Protein AF-A0A356L0X5-F1 (afdb_monomer)

pLDDT: mean 78.75, std 11.89, range [40.78, 90.44]

Secondary structure (DSSP, 8-state):
--TTTT-EEEEEE---TTHHHHHHHHHHHTT-EEEEEE--GGGS-HHHHHHHHH-HHHHHHHHHHHHHHHHTTS-S--SEEEE---TT--HHHHHHHHHH-TTSEEE-

Foldseek 3Di:
DLPLAAAEEEEEEADDPCVVVVVCVVSVVSHHHYQYHHLPPVVPDPVVVVQVPPDPVSLLVVSLVSLVVSVVVGDLPHAEYEHDDDPNDDVVSVVVVCVSNVNHHYDD

Structure (mmCIF, N/CA/C/O backbone):
data_AF-A0A356L0X5-F1
#
_entry.id   AF-A0A356L0X5-F1
#
loop_
_atom_site.group_PDB
_atom_site.id
_atom_site.type_symbol
_atom_site.label_atom_id
_atom_site.label_alt_id
_atom_site.label_comp_id
_atom_site.label_asym_id
_atom_site.label_entity_id
_atom_site.label_seq_id
_atom_site.pdbx_PDB_ins_code
_atom_site.Cartn_x
_atom_site.Cartn_y
_atom_site.Cartn_z
_atom_site.occupancy
_atom_site.B_iso_or_equiv
_atom_site.auth_seq_id
_atom_site.auth_comp_id
_atom_site.auth_asym_id
_atom_site.auth_atom_id
_atom_site.pdbx_PDB_model_num
ATOM 1 N N . MET A 1 1 ? -11.677 -9.759 23.917 1.00 40.78 1 MET A N 1
ATOM 2 C CA . MET A 1 1 ? -11.732 -8.393 23.349 1.00 40.78 1 MET A CA 1
ATOM 3 C C . MET A 1 1 ? -11.039 -8.422 21.992 1.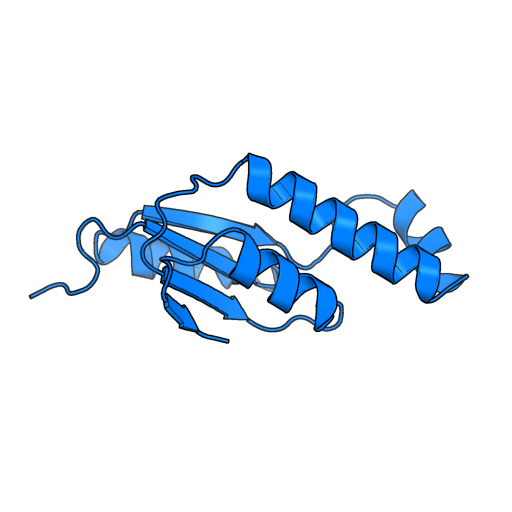00 40.78 1 MET A C 1
ATOM 5 O O . MET A 1 1 ? -9.819 -8.523 21.964 1.00 40.78 1 MET A O 1
ATOM 9 N N . ASN A 1 2 ? -11.784 -8.416 20.881 1.00 55.94 2 ASN A N 1
ATOM 10 C CA . ASN A 1 2 ? -11.180 -8.353 19.543 1.00 55.94 2 ASN A CA 1
ATOM 11 C C . ASN A 1 2 ? -10.635 -6.941 19.319 1.00 55.94 2 ASN A C 1
ATOM 13 O O . ASN A 1 2 ? -11.399 -6.039 18.991 1.00 55.94 2 ASN A O 1
ATOM 17 N N . ARG A 1 3 ? -9.319 -6.755 19.491 1.00 66.88 3 ARG A N 1
ATOM 18 C CA . ARG A 1 3 ? -8.609 -5.491 19.200 1.00 66.88 3 ARG A CA 1
ATOM 19 C C . ARG A 1 3 ? -8.760 -5.019 17.744 1.00 66.88 3 ARG A C 1
ATOM 21 O O . ARG A 1 3 ? -8.421 -3.883 17.449 1.00 66.88 3 ARG A O 1
ATOM 28 N N . LEU A 1 4 ? -9.250 -5.890 16.865 1.00 68.06 4 LEU A N 1
ATOM 29 C CA . LEU A 1 4 ? -9.409 -5.668 15.428 1.00 68.06 4 LEU A CA 1
ATOM 30 C C . LEU A 1 4 ? -10.857 -5.359 15.013 1.00 68.06 4 LEU A C 1
ATOM 32 O O . LEU A 1 4 ? -11.115 -5.115 13.841 1.00 68.06 4 LEU A O 1
ATOM 36 N N . LYS A 1 5 ? -11.819 -5.389 15.946 1.00 74.00 5 LYS A N 1
ATOM 37 C CA . LYS A 1 5 ? -13.232 -5.176 15.614 1.00 74.00 5 LYS A CA 1
ATOM 38 C C . LYS A 1 5 ? -13.451 -3.734 15.139 1.00 74.00 5 LYS A C 1
ATOM 40 O O . LYS A 1 5 ? -13.159 -2.809 15.889 1.00 74.00 5 LYS A O 1
ATOM 45 N N . ASN A 1 6 ? -14.016 -3.583 13.941 1.00 79.69 6 ASN A N 1
ATOM 46 C CA . ASN A 1 6 ? -14.284 -2.326 13.233 1.00 79.69 6 ASN A CA 1
ATOM 47 C C . ASN A 1 6 ? -13.039 -1.527 12.822 1.00 79.69 6 ASN A C 1
ATOM 49 O O . ASN A 1 6 ? -13.175 -0.357 12.481 1.00 79.69 6 ASN A O 1
ATOM 53 N N . LYS A 1 7 ? -11.847 -2.134 12.851 1.00 85.12 7 LYS A N 1
ATOM 54 C CA . LYS A 1 7 ? -10.647 -1.473 12.339 1.00 85.12 7 LYS A CA 1
ATOM 55 C C . LYS A 1 7 ? -10.594 -1.535 10.821 1.00 85.12 7 LYS A C 1
ATOM 57 O O . LYS A 1 7 ? -10.851 -2.601 10.258 1.00 85.12 7 LYS A O 1
ATOM 62 N N . LYS A 1 8 ? -10.181 -0.445 10.183 1.00 90.44 8 LYS A N 1
ATOM 63 C CA . LYS A 1 8 ? -9.866 -0.399 8.753 1.00 90.44 8 LYS A CA 1
ATOM 64 C C . LYS A 1 8 ? -8.376 -0.624 8.549 1.00 90.44 8 LYS A C 1
ATOM 66 O O . LYS A 1 8 ? -7.550 0.175 8.988 1.00 90.44 8 LYS A O 1
ATOM 71 N N . ILE A 1 9 ? -8.043 -1.735 7.904 1.00 89.75 9 ILE A N 1
ATOM 72 C CA . ILE A 1 9 ? -6.671 -2.198 7.722 1.00 89.75 9 ILE A CA 1
ATOM 73 C C . ILE A 1 9 ? -6.345 -2.212 6.235 1.00 89.75 9 ILE A C 1
ATOM 75 O O . ILE A 1 9 ? -7.016 -2.883 5.451 1.00 89.75 9 ILE A O 1
ATOM 79 N N . LEU A 1 10 ? -5.284 -1.512 5.852 1.00 89.62 10 LEU A N 1
ATOM 80 C CA . LEU A 1 10 ? -4.702 -1.613 4.520 1.00 89.62 10 LEU A CA 1
ATOM 81 C C . LEU A 1 10 ? -3.599 -2.667 4.539 1.00 89.62 10 LEU A C 1
ATOM 83 O O . LEU A 1 10 ? -2.585 -2.490 5.204 1.00 89.62 10 LEU A O 1
ATOM 87 N N . LEU A 1 11 ? -3.789 -3.753 3.799 1.00 89.06 11 LEU A N 1
ATOM 88 C CA . LEU A 1 11 ? -2.800 -4.803 3.618 1.00 89.06 11 LEU A CA 1
ATOM 89 C C . LEU A 1 11 ? -2.149 -4.664 2.239 1.00 89.06 11 LEU A C 1
ATOM 91 O O . LEU A 1 11 ? -2.770 -4.893 1.201 1.00 89.06 11 LEU A O 1
ATOM 95 N N . ILE A 1 12 ? -0.872 -4.302 2.248 1.00 87.62 12 ILE A N 1
ATOM 96 C CA . ILE A 1 12 ? -0.028 -4.175 1.068 1.00 87.62 12 ILE A CA 1
ATOM 97 C C . ILE A 1 12 ? 0.902 -5.380 1.030 1.00 87.62 12 ILE A C 1
ATOM 99 O O . ILE A 1 12 ? 1.812 -5.493 1.849 1.00 87.62 12 ILE A O 1
ATOM 103 N N . MET A 1 13 ? 0.694 -6.293 0.088 1.00 84.88 13 MET A N 1
ATOM 104 C CA . MET A 1 13 ? 1.522 -7.492 -0.020 1.00 84.88 13 MET A CA 1
ATOM 105 C C . MET A 1 13 ? 1.618 -7.979 -1.459 1.00 84.88 13 MET A C 1
ATOM 107 O O . MET A 1 13 ? 0.738 -7.695 -2.266 1.00 84.88 13 MET A O 1
ATOM 111 N N . PRO A 1 14 ? 2.692 -8.682 -1.840 1.00 79.50 14 PRO A N 1
ATOM 112 C CA . PRO A 1 14 ? 2.720 -9.340 -3.134 1.00 79.50 14 PRO A CA 1
ATOM 113 C C . PRO A 1 14 ? 1.769 -10.539 -3.131 1.00 79.50 14 PRO A C 1
ATOM 115 O O . PRO A 1 14 ? 1.846 -11.380 -2.234 1.00 79.50 14 PRO A O 1
ATOM 118 N N . PHE A 1 15 ? 0.910 -10.635 -4.143 1.00 77.81 15 PHE A N 1
ATOM 119 C CA . PHE A 1 15 ? 0.016 -11.779 -4.293 1.00 77.81 15 PHE A CA 1
ATOM 120 C C . PHE A 1 15 ? 0.829 -12.985 -4.753 1.00 77.81 15 PHE A C 1
ATOM 122 O O . PHE A 1 15 ? 1.363 -13.037 -5.869 1.00 77.81 15 PHE A O 1
ATOM 129 N N . PHE A 1 16 ? 0.975 -13.940 -3.843 1.00 68.94 16 PHE A N 1
ATOM 130 C CA . PHE A 1 16 ? 1.689 -15.186 -4.056 1.00 68.94 16 PHE A CA 1
ATOM 131 C C . PHE A 1 16 ? 0.904 -16.297 -3.370 1.00 68.94 16 PHE A C 1
ATOM 133 O O . PHE A 1 16 ? 0.597 -16.197 -2.188 1.00 68.94 16 PHE A O 1
ATOM 140 N N . TYR A 1 17 ? 0.628 -17.381 -4.098 1.00 64.69 17 TYR A N 1
ATOM 141 C CA . TYR A 1 17 ? 0.034 -18.606 -3.549 1.00 64.69 17 TYR A CA 1
ATOM 142 C C . TYR A 1 17 ? -1.259 -18.409 -2.724 1.00 64.69 17 TYR A C 1
ATOM 144 O O . TYR A 1 17 ? -1.515 -19.211 -1.829 1.00 64.69 17 TYR A O 1
ATOM 152 N N . HIS A 1 18 ? -2.079 -17.389 -3.017 1.00 75.25 18 HIS A N 1
ATOM 153 C CA . HIS A 1 18 ? -3.331 -17.104 -2.296 1.00 75.25 18 HIS A CA 1
ATOM 154 C C . HIS A 1 18 ? -3.149 -16.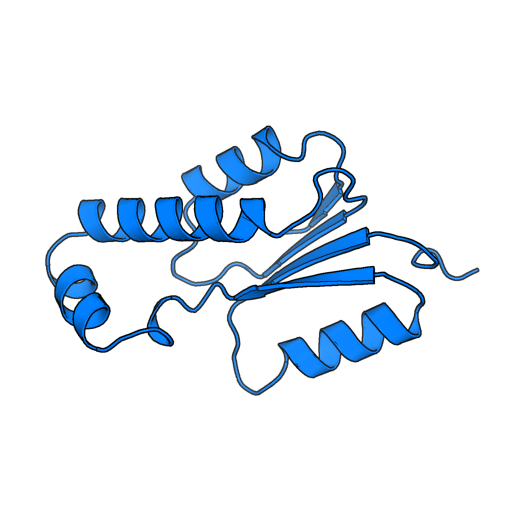814 -0.792 1.00 75.25 18 HIS A C 1
ATOM 156 O O . HIS A 1 18 ? -4.071 -16.998 0.009 1.00 75.25 18 HIS A O 1
ATOM 162 N N . TYR A 1 19 ? -1.960 -16.364 -0.371 1.00 79.25 19 TYR A N 1
ATOM 163 C CA . TYR A 1 19 ? -1.738 -15.948 1.018 1.00 79.25 19 TYR A CA 1
ATOM 164 C C . TYR A 1 19 ? -2.575 -14.718 1.380 1.00 79.25 19 TYR A C 1
ATOM 166 O O . TYR A 1 19 ? -3.038 -14.606 2.516 1.00 79.25 19 TYR A O 1
ATOM 174 N N . GLU A 1 20 ? -2.798 -13.830 0.415 1.00 82.19 20 GLU A N 1
ATOM 175 C CA . GLU A 1 20 ? -3.657 -12.657 0.532 1.00 82.19 20 GLU A CA 1
ATOM 176 C C . GLU A 1 20 ? -5.071 -13.035 0.987 1.00 82.19 20 GLU A C 1
ATOM 178 O O . GLU A 1 20 ? -5.560 -12.479 1.971 1.00 82.19 20 GLU A O 1
ATOM 183 N N . ASP A 1 21 ? -5.659 -14.067 0.376 1.00 83.69 21 ASP A N 1
ATOM 184 C CA . ASP A 1 21 ? -7.006 -14.548 0.685 1.00 83.69 21 ASP A CA 1
ATOM 185 C C . ASP A 1 21 ? -7.076 -15.105 2.116 1.00 83.69 21 ASP A C 1
ATOM 187 O O . ASP A 1 21 ? -8.034 -14.876 2.859 1.00 83.69 21 ASP A O 1
ATOM 191 N N . ALA A 1 22 ? -6.035 -15.829 2.541 1.00 85.56 22 ALA A N 1
ATOM 192 C CA . ALA A 1 22 ? -5.969 -16.409 3.878 1.00 85.56 22 ALA A CA 1
ATOM 193 C C . ALA A 1 22 ? -5.844 -15.334 4.971 1.00 85.56 22 ALA A C 1
ATOM 195 O O . ALA A 1 22 ? -6.527 -15.418 6.000 1.00 85.56 22 ALA A O 1
ATOM 196 N N . ILE A 1 23 ? -4.993 -14.326 4.748 1.00 85.38 23 ILE A N 1
ATOM 197 C CA . ILE A 1 23 ? -4.782 -13.215 5.686 1.00 85.38 23 ILE A CA 1
ATOM 198 C C . ILE A 1 23 ? -6.031 -12.339 5.742 1.00 85.38 23 ILE A C 1
ATOM 200 O O . ILE A 1 23 ? -6.523 -12.049 6.835 1.00 85.38 23 ILE A O 1
ATOM 204 N N . GLU A 1 24 ? -6.595 -11.985 4.587 1.00 88.31 24 GLU A N 1
ATOM 205 C CA . GLU A 1 24 ? -7.843 -11.236 4.502 1.00 88.31 24 GLU A CA 1
ATOM 206 C C . GLU A 1 24 ? -8.962 -11.962 5.250 1.00 88.31 24 GLU A C 1
ATOM 208 O O . GLU A 1 24 ? -9.618 -11.376 6.115 1.00 88.31 24 GLU A O 1
ATOM 213 N N . ALA A 1 25 ? -9.153 -13.256 4.984 1.00 87.31 25 ALA A N 1
ATOM 214 C CA . ALA A 1 25 ? -10.184 -14.042 5.642 1.00 87.31 25 ALA A CA 1
ATOM 215 C C . ALA A 1 25 ? -9.982 -14.101 7.161 1.00 87.31 25 ALA A C 1
ATOM 217 O O . ALA A 1 25 ? -10.965 -14.179 7.900 1.00 87.31 25 ALA A O 1
ATOM 218 N N . HIS A 1 26 ? -8.738 -14.103 7.646 1.00 88.62 26 HIS A N 1
ATOM 219 C CA . HIS A 1 26 ? -8.444 -14.098 9.077 1.00 88.62 26 HIS A CA 1
ATOM 220 C C . HIS A 1 26 ? -8.758 -12.739 9.721 1.00 88.62 26 HIS A C 1
ATOM 222 O O . HIS A 1 26 ? -9.444 -12.683 10.743 1.00 88.62 26 HIS A O 1
ATOM 228 N N . LEU A 1 27 ? -8.326 -11.644 9.092 1.00 86.25 27 LEU A N 1
ATOM 229 C CA . LEU A 1 27 ? -8.568 -10.277 9.559 1.00 86.25 27 LEU A CA 1
ATOM 230 C C . LEU A 1 27 ? -10.063 -9.919 9.528 1.00 86.25 27 LEU A C 1
ATOM 232 O O . LEU A 1 27 ? -10.603 -9.427 10.521 1.00 86.25 27 LEU A O 1
ATOM 236 N N . ARG A 1 28 ? -10.770 -10.269 8.446 1.00 87.50 28 ARG A N 1
ATOM 237 C CA . ARG A 1 28 ? -12.227 -10.097 8.345 1.00 87.50 28 ARG A CA 1
ATOM 238 C C . ARG A 1 28 ? -12.973 -10.918 9.394 1.00 87.50 28 ARG A C 1
ATOM 240 O O . ARG A 1 28 ? -13.891 -10.405 10.028 1.00 87.50 28 ARG A O 1
ATOM 247 N N . ARG A 1 29 ? -12.551 -12.164 9.658 1.00 87.75 29 ARG A N 1
ATOM 248 C CA . ARG A 1 29 ? -13.113 -12.989 10.750 1.00 87.75 29 ARG A CA 1
ATOM 249 C C . ARG A 1 29 ? -12.900 -12.368 12.131 1.00 87.75 29 ARG A C 1
ATOM 251 O O . ARG A 1 29 ? -13.744 -12.543 13.008 1.00 87.75 29 ARG A O 1
ATOM 258 N N . ALA A 1 30 ? -11.815 -11.623 12.329 1.00 84.94 30 ALA A N 1
ATOM 259 C CA . ALA A 1 30 ? -11.580 -10.871 13.561 1.00 84.94 30 ALA A CA 1
ATOM 260 C C . ALA A 1 30 ? -12.460 -9.606 13.684 1.00 84.94 30 ALA A C 1
ATOM 262 O O . ALA A 1 30 ? -12.533 -9.014 14.768 1.00 84.94 30 ALA A O 1
ATOM 263 N N . GLY A 1 31 ? -13.175 -9.236 12.616 1.00 85.75 31 GLY A N 1
ATOM 264 C CA . GLY A 1 31 ? -14.076 -8.089 12.546 1.00 85.75 31 GLY A CA 1
ATOM 265 C C . GLY A 1 31 ? -13.445 -6.830 11.953 1.00 85.75 31 GLY A C 1
ATOM 266 O O . GLY A 1 31 ? -14.012 -5.760 12.154 1.00 85.75 31 GLY A O 1
ATOM 267 N N . ALA A 1 32 ? -12.295 -6.941 11.282 1.00 88.38 32 ALA A N 1
ATOM 268 C CA . ALA A 1 32 ? -11.668 -5.829 10.573 1.00 88.38 32 ALA A CA 1
ATOM 269 C C . ALA A 1 32 ? -12.220 -5.684 9.146 1.00 88.38 32 ALA A C 1
ATOM 271 O O . ALA A 1 32 ? -12.630 -6.659 8.512 1.00 88.38 32 ALA A O 1
ATOM 272 N N . GLU A 1 33 ? -12.179 -4.465 8.628 1.00 88.50 33 GLU A N 1
ATOM 273 C CA . GLU A 1 33 ? -12.382 -4.154 7.220 1.00 88.50 33 GLU A CA 1
ATOM 274 C C . GLU A 1 33 ? -11.012 -4.103 6.538 1.00 88.50 33 GLU A C 1
ATOM 276 O O . GLU A 1 33 ? -10.133 -3.362 6.972 1.00 88.50 33 GLU A O 1
ATOM 281 N N . VAL A 1 34 ? -10.802 -4.931 5.514 1.00 88.50 34 VAL A N 1
ATOM 282 C CA . VAL A 1 34 ? -9.478 -5.130 4.910 1.00 88.50 34 VAL A CA 1
ATOM 283 C C . VAL A 1 34 ? -9.477 -4.610 3.482 1.00 88.50 34 VAL A C 1
ATOM 285 O O . VAL A 1 34 ? -10.307 -5.018 2.670 1.00 88.50 34 VAL A O 1
ATOM 288 N N . TYR A 1 35 ? -8.512 -3.749 3.184 1.00 88.31 35 TYR A N 1
ATOM 289 C CA . TYR A 1 35 ? -8.228 -3.227 1.854 1.00 88.31 35 TYR A CA 1
ATOM 290 C C . TYR A 1 35 ? -6.936 -3.861 1.349 1.00 88.31 35 TYR A C 1
ATOM 292 O O . TYR A 1 35 ? -5.902 -3.742 1.998 1.00 88.31 35 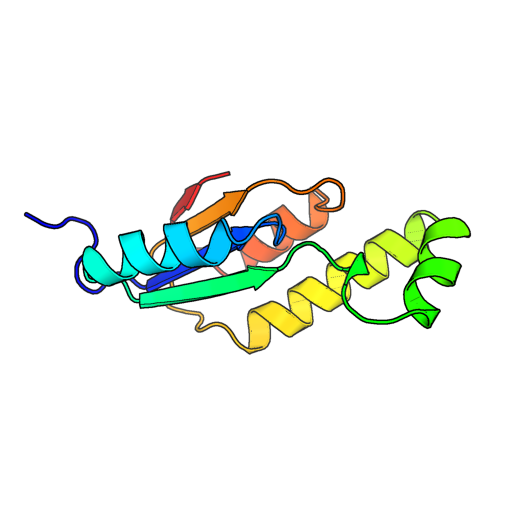TYR A O 1
ATOM 300 N N . LEU A 1 36 ? -6.989 -4.552 0.212 1.00 86.25 36 LEU A N 1
ATOM 301 C CA . LEU A 1 36 ? -5.839 -5.254 -0.356 1.00 86.25 36 LEU A CA 1
ATOM 302 C C . LEU A 1 36 ? -5.188 -4.426 -1.465 1.00 86.25 36 LEU A C 1
ATOM 304 O O . LEU A 1 36 ? -5.869 -3.954 -2.374 1.00 86.25 36 LEU A O 1
ATOM 308 N N . VAL A 1 37 ? -3.863 -4.305 -1.420 1.00 84.56 37 VAL A N 1
ATOM 309 C CA . VAL A 1 37 ? -3.059 -3.735 -2.507 1.00 84.56 37 VAL A CA 1
ATOM 310 C C . VAL A 1 37 ? -1.969 -4.724 -2.887 1.00 84.56 37 VAL A C 1
ATOM 312 O O . VAL A 1 37 ? -1.062 -5.006 -2.101 1.00 84.56 37 VAL A O 1
ATOM 315 N N . ASP A 1 38 ? -2.048 -5.229 -4.116 1.00 80.06 38 ASP A N 1
ATOM 316 C CA . ASP A 1 38 ? -1.041 -6.133 -4.655 1.00 80.06 38 ASP A CA 1
ATOM 317 C C . ASP A 1 38 ? 0.247 -5.368 -4.978 1.00 80.06 38 ASP A C 1
ATOM 319 O O . ASP A 1 38 ? 0.219 -4.376 -5.702 1.00 80.06 38 ASP A O 1
ATOM 323 N N . THR A 1 39 ? 1.393 -5.830 -4.488 1.00 73.50 39 THR A N 1
ATOM 324 C CA . THR A 1 39 ? 2.707 -5.271 -4.866 1.00 73.50 39 THR A CA 1
ATOM 325 C C . THR A 1 39 ? 3.320 -5.950 -6.096 1.00 73.50 39 THR A C 1
ATOM 327 O O . THR A 1 39 ? 4.347 -5.502 -6.621 1.00 73.50 39 THR A O 1
ATOM 330 N N . ASN A 1 40 ? 2.697 -7.020 -6.593 1.00 69.31 40 ASN A N 1
ATOM 331 C CA . ASN A 1 40 ? 3.136 -7.794 -7.742 1.00 69.31 40 ASN A CA 1
ATOM 332 C C . ASN A 1 40 ? 2.712 -7.142 -9.069 1.00 69.31 40 ASN A C 1
ATOM 334 O O . ASN A 1 40 ? 1.894 -7.637 -9.841 1.00 69.31 40 ASN A O 1
ATOM 338 N N . ILE A 1 41 ? 3.369 -6.031 -9.399 1.00 65.31 41 ILE A N 1
ATOM 339 C CA . ILE A 1 41 ? 3.128 -5.260 -10.631 1.00 65.31 41 ILE A CA 1
ATOM 340 C C . ILE A 1 41 ? 3.388 -6.092 -11.916 1.00 65.31 41 ILE A C 1
ATOM 342 O O . ILE A 1 41 ? 2.961 -5.701 -13.006 1.00 65.31 41 ILE A O 1
ATOM 346 N N . HIS A 1 42 ? 4.038 -7.264 -11.814 1.00 55.28 42 HIS A N 1
ATOM 347 C CA . HIS A 1 42 ? 4.257 -8.193 -12.936 1.00 55.28 42 HIS A CA 1
ATOM 348 C C . HIS A 1 42 ? 2.986 -8.900 -13.417 1.00 55.28 42 HIS A C 1
ATOM 350 O O . HIS A 1 42 ? 2.952 -9.325 -14.574 1.00 55.28 42 HIS A O 1
ATOM 356 N N . ALA A 1 43 ? 1.959 -9.033 -12.572 1.00 51.94 43 ALA A N 1
ATOM 357 C CA . ALA A 1 43 ? 0.738 -9.761 -12.920 1.00 51.94 43 ALA A CA 1
ATOM 358 C C . ALA A 1 43 ? -0.114 -9.030 -13.979 1.00 51.94 43 ALA A C 1
ATOM 360 O O . ALA A 1 43 ? -0.857 -9.658 -14.733 1.00 51.94 43 ALA A O 1
ATOM 361 N N . HIS A 1 44 ? 0.043 -7.708 -14.113 1.00 50.34 44 HIS A N 1
ATOM 362 C CA . HIS A 1 44 ? -0.804 -6.878 -14.970 1.00 50.34 44 HIS A CA 1
ATOM 363 C C . HIS A 1 44 ? -0.077 -6.363 -16.225 1.00 50.34 44 HIS A C 1
ATOM 365 O O . HIS A 1 44 ? 0.244 -5.179 -16.348 1.00 50.34 44 HIS A O 1
ATOM 371 N N . GLY A 1 45 ? 0.119 -7.259 -17.200 1.00 52.91 45 GLY A N 1
ATOM 372 C CA . GLY A 1 45 ? 0.280 -6.908 -18.618 1.00 52.91 45 GLY A CA 1
ATOM 373 C C . GLY A 1 45 ? 1.665 -7.161 -19.227 1.00 52.91 45 GLY A C 1
ATOM 374 O O . GLY A 1 45 ? 2.679 -6.618 -18.790 1.00 52.91 45 GLY A O 1
ATOM 375 N N . PHE A 1 46 ? 1.692 -7.918 -20.330 1.00 50.69 46 PHE A N 1
ATOM 376 C CA . PHE A 1 46 ? 2.891 -8.256 -21.112 1.00 50.69 46 PHE A CA 1
ATOM 377 C C . PHE A 1 46 ? 3.735 -7.039 -21.547 1.00 50.69 46 PHE A C 1
ATOM 379 O O . PHE A 1 46 ? 4.954 -7.149 -21.637 1.00 50.69 46 PHE A O 1
ATOM 386 N N . GLY A 1 47 ? 3.126 -5.864 -21.751 1.00 53.41 47 GLY A N 1
ATOM 387 C CA . GLY A 1 47 ? 3.843 -4.636 -22.129 1.00 53.41 47 GLY A CA 1
ATOM 388 C C . GLY A 1 47 ? 4.719 -4.038 -21.019 1.00 53.41 47 GLY A C 1
ATOM 389 O O . GLY A 1 47 ? 5.753 -3.439 -21.308 1.00 53.41 47 GLY A O 1
ATOM 390 N N . LYS A 1 48 ? 4.371 -4.242 -19.739 1.00 55.69 48 LYS A N 1
ATOM 391 C CA . LYS A 1 48 ? 5.149 -3.705 -18.607 1.00 55.69 48 LYS A CA 1
ATOM 392 C C . LYS A 1 48 ? 6.453 -4.476 -18.377 1.00 55.69 48 LYS A C 1
ATOM 394 O O . LYS A 1 48 ? 7.435 -3.88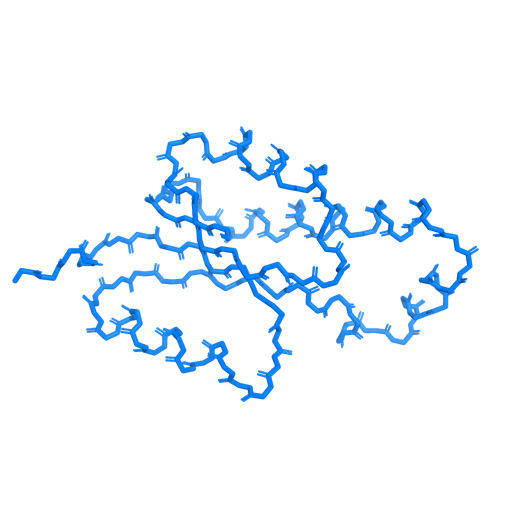1 -17.937 1.00 55.69 48 LYS A O 1
ATOM 399 N N . LYS A 1 49 ? 6.507 -5.761 -18.759 1.00 56.88 49 LYS A N 1
ATOM 400 C CA . LYS A 1 49 ? 7.723 -6.596 -18.673 1.00 56.88 49 LYS A CA 1
ATOM 401 C C . LYS A 1 49 ? 8.900 -6.027 -19.471 1.00 56.88 49 LYS A C 1
ATOM 403 O O . LYS A 1 49 ? 10.031 -6.105 -19.003 1.00 56.88 49 LYS A O 1
ATOM 408 N N . LEU A 1 50 ? 8.641 -5.425 -20.635 1.00 56.56 50 LEU A N 1
ATOM 409 C CA . LEU A 1 50 ? 9.688 -4.841 -21.483 1.00 56.56 50 LEU A CA 1
ATOM 410 C C . LEU A 1 50 ? 10.266 -3.544 -20.888 1.00 56.56 50 LEU A C 1
ATOM 412 O O . LEU A 1 50 ? 11.471 -3.321 -20.950 1.00 56.56 50 LEU A O 1
ATOM 416 N N . ILE A 1 51 ? 9.429 -2.727 -20.241 1.00 56.19 51 ILE A N 1
ATOM 417 C CA . ILE A 1 51 ? 9.837 -1.459 -19.608 1.00 56.19 51 ILE A CA 1
ATOM 418 C C . ILE A 1 51 ? 10.664 -1.717 -18.336 1.00 56.19 51 ILE A C 1
ATOM 420 O O . ILE A 1 51 ? 11.626 -1.002 -18.057 1.00 56.19 51 ILE A O 1
ATOM 424 N N . LEU A 1 52 ? 10.336 -2.781 -17.595 1.00 56.59 52 LEU A N 1
ATOM 425 C CA . LEU A 1 52 ? 11.048 -3.203 -16.382 1.00 56.59 52 LEU A CA 1
ATOM 426 C C . LEU A 1 52 ? 12.496 -3.657 -16.639 1.00 56.59 52 LEU A C 1
ATOM 428 O O . LEU A 1 52 ? 13.331 -3.536 -15.742 1.00 56.59 52 LEU A O 1
ATOM 432 N N . PHE A 1 53 ? 12.799 -4.154 -17.842 1.00 56.44 53 PHE A N 1
ATOM 433 C CA . PHE A 1 53 ? 14.132 -4.649 -18.201 1.00 56.44 53 PHE A CA 1
ATOM 434 C C . PHE A 1 53 ? 15.098 -3.538 -18.639 1.00 56.44 53 PHE A C 1
ATOM 436 O O . PHE A 1 53 ? 16.310 -3.705 -18.530 1.00 56.44 53 PHE A O 1
ATOM 443 N N . TYR A 1 54 ? 14.581 -2.402 -19.121 1.00 55.81 54 TYR A N 1
ATOM 444 C CA . TYR A 1 54 ? 15.396 -1.416 -19.837 1.00 55.81 54 TYR A CA 1
ATOM 445 C C . TYR A 1 54 ? 15.943 -0.278 -18.963 1.00 55.81 54 TYR A C 1
ATOM 447 O O . TYR A 1 54 ? 16.989 0.282 -19.294 1.00 55.81 54 TYR A O 1
ATOM 455 N N . THR A 1 55 ? 15.284 0.124 -17.862 1.00 67.62 55 THR A N 1
ATOM 456 C CA . THR A 1 55 ? 15.807 1.227 -17.021 1.00 67.62 55 THR A CA 1
ATOM 457 C C . THR A 1 55 ? 15.242 1.233 -15.594 1.00 67.62 55 THR A C 1
ATOM 459 O O . THR A 1 55 ? 14.030 1.351 -15.407 1.00 67.62 55 THR A O 1
ATOM 462 N N . LYS A 1 56 ? 16.117 1.191 -14.568 1.00 69.69 56 LYS A N 1
ATOM 463 C CA . LYS A 1 56 ? 15.733 1.267 -13.135 1.00 69.69 56 LYS A CA 1
ATOM 464 C C . LYS A 1 56 ? 14.803 2.453 -12.841 1.00 69.69 56 LYS A C 1
ATOM 466 O O . LYS A 1 56 ? 13.764 2.273 -12.225 1.00 69.69 56 LYS A O 1
ATOM 471 N N . THR A 1 57 ? 15.123 3.636 -13.360 1.00 74.56 57 THR A N 1
ATOM 472 C CA . THR A 1 57 ? 14.365 4.871 -13.101 1.00 74.56 57 THR A CA 1
ATOM 473 C C . THR A 1 57 ? 12.934 4.833 -13.645 1.00 74.56 57 THR A C 1
ATOM 475 O O . THR A 1 57 ? 12.017 5.350 -13.013 1.00 74.56 57 THR A O 1
ATOM 478 N N . LEU A 1 58 ? 12.719 4.218 -14.815 1.00 73.06 58 LEU A N 1
ATOM 479 C CA . LEU A 1 58 ? 11.379 4.079 -15.397 1.00 73.06 58 LEU A CA 1
ATOM 480 C C . LEU A 1 58 ? 10.533 3.091 -14.603 1.00 73.06 58 LEU A C 1
ATOM 482 O O . LEU A 1 58 ? 9.356 3.349 -14.357 1.00 73.06 58 LEU A O 1
ATOM 486 N N . ARG A 1 59 ? 11.147 1.987 -14.168 1.00 74.81 59 ARG A N 1
ATOM 487 C CA . ARG A 1 59 ? 10.503 1.032 -13.272 1.00 74.81 59 ARG A CA 1
ATOM 488 C C . ARG A 1 59 ? 10.078 1.708 -11.975 1.00 74.81 59 ARG A C 1
AT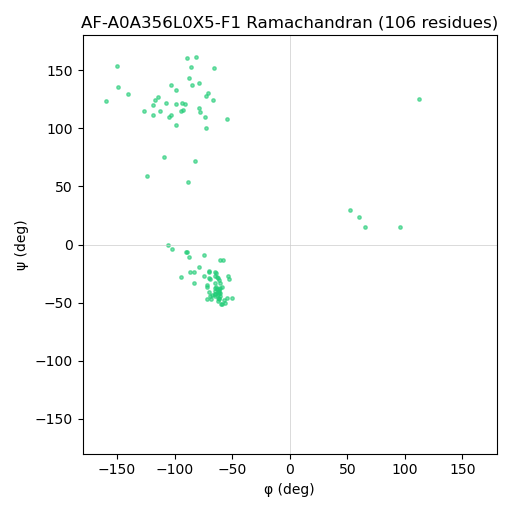OM 490 O O . ARG A 1 59 ? 8.919 1.579 -11.606 1.00 74.81 59 ARG A O 1
ATOM 497 N N . ASP A 1 60 ? 10.973 2.429 -11.311 1.00 77.94 60 ASP A N 1
ATOM 498 C CA . ASP A 1 60 ? 10.676 3.025 -10.005 1.00 77.94 60 ASP A CA 1
ATOM 499 C C . ASP A 1 60 ? 9.541 4.064 -10.119 1.00 77.94 60 ASP A C 1
ATOM 501 O O . ASP A 1 60 ? 8.615 4.058 -9.311 1.00 77.94 60 ASP A O 1
ATOM 505 N N . ARG A 1 61 ? 9.501 4.848 -11.209 1.00 80.62 61 ARG A N 1
ATOM 506 C CA . ARG A 1 61 ? 8.358 5.728 -11.525 1.00 80.62 61 ARG A CA 1
ATOM 507 C C . ARG A 1 61 ? 7.054 4.969 -11.765 1.00 80.62 61 ARG A C 1
ATOM 509 O O . ARG A 1 61 ? 6.001 5.414 -11.319 1.00 80.62 61 ARG A O 1
ATOM 516 N N . LEU A 1 62 ? 7.103 3.850 -12.488 1.00 79.31 62 LEU A N 1
ATOM 517 C CA . LEU A 1 62 ? 5.921 3.029 -12.763 1.00 79.31 62 LEU A CA 1
ATOM 518 C C . LEU A 1 62 ? 5.365 2.414 -11.476 1.00 79.31 62 LEU A C 1
ATOM 520 O O . LEU A 1 62 ? 4.153 2.409 -11.272 1.00 79.31 62 LEU A O 1
ATOM 524 N N . VAL A 1 63 ? 6.258 1.924 -10.615 1.00 80.25 63 VAL A N 1
ATOM 525 C CA . VAL A 1 63 ? 5.926 1.415 -9.284 1.00 80.25 63 VAL A CA 1
ATOM 526 C C . VAL A 1 63 ? 5.267 2.518 -8.464 1.00 80.25 63 VAL A C 1
ATOM 528 O O . VAL A 1 63 ? 4.167 2.322 -7.958 1.00 80.25 63 VAL A O 1
ATOM 531 N N . PHE A 1 64 ? 5.886 3.695 -8.389 1.00 84.06 64 PHE A N 1
ATOM 532 C CA . PHE A 1 64 ? 5.337 4.826 -7.651 1.00 84.06 64 PHE A CA 1
ATOM 533 C C . PHE A 1 64 ? 3.935 5.209 -8.146 1.00 84.06 64 PHE A C 1
ATOM 535 O O . PHE A 1 64 ? 2.999 5.301 -7.355 1.00 84.06 64 PHE A O 1
ATOM 542 N N . HIS A 1 65 ? 3.758 5.336 -9.464 1.00 84.25 65 HIS A N 1
ATOM 543 C CA . HIS A 1 65 ? 2.464 5.659 -10.064 1.00 84.25 65 HIS A CA 1
ATOM 544 C C . HIS A 1 65 ? 1.388 4.609 -9.757 1.00 84.25 65 HIS A C 1
ATOM 546 O O . HIS A 1 65 ? 0.233 4.955 -9.513 1.00 84.25 65 HIS A O 1
ATOM 552 N N . TYR A 1 66 ? 1.763 3.330 -9.737 1.00 84.00 66 TYR A N 1
ATOM 553 C CA . TYR A 1 66 ? 0.859 2.251 -9.362 1.00 84.00 66 TYR A CA 1
ATOM 554 C C . TYR A 1 66 ? 0.352 2.410 -7.921 1.00 84.00 66 TYR A C 1
ATOM 556 O O . TYR A 1 66 ? -0.856 2.365 -7.701 1.00 84.00 66 TYR A O 1
ATOM 564 N N . TYR A 1 67 ? 1.237 2.684 -6.954 1.00 83.69 67 TYR A N 1
ATOM 565 C CA . TYR A 1 67 ? 0.818 2.926 -5.567 1.00 83.69 67 TYR A CA 1
ATOM 566 C C . TYR A 1 67 ? -0.045 4.182 -5.428 1.00 83.69 67 TYR A C 1
ATOM 568 O O . TYR A 1 67 ? -1.011 4.169 -4.670 1.00 83.69 67 TYR A O 1
ATOM 576 N N . GLN A 1 68 ? 0.233 5.240 -6.196 1.00 85.75 68 GLN A N 1
ATOM 577 C CA . GLN A 1 68 ? -0.635 6.422 -6.233 1.00 85.75 68 GLN A CA 1
ATOM 578 C C . GLN A 1 68 ? -2.051 6.080 -6.714 1.00 85.75 68 GLN A C 1
ATOM 580 O O . GLN A 1 68 ? -3.028 6.591 -6.170 1.00 85.75 68 GLN A O 1
ATOM 585 N N . GLN A 1 69 ? -2.177 5.233 -7.740 1.00 84.81 69 GLN A N 1
ATOM 586 C CA . GLN A 1 69 ? -3.479 4.791 -8.241 1.00 84.81 69 GLN A CA 1
ATOM 587 C C . GLN A 1 69 ? -4.190 3.871 -7.247 1.00 84.81 69 GLN A C 1
ATOM 589 O O . GLN A 1 69 ? -5.377 4.069 -7.001 1.00 84.81 69 GLN A O 1
ATOM 594 N N . ALA A 1 70 ? -3.474 2.917 -6.652 1.00 83.50 70 ALA A N 1
ATOM 595 C CA . ALA A 1 70 ? -4.029 2.005 -5.659 1.00 83.50 70 ALA A CA 1
ATOM 596 C C . ALA A 1 70 ? -4.564 2.769 -4.439 1.00 83.50 70 ALA A C 1
ATOM 598 O O . ALA A 1 70 ? -5.696 2.546 -4.017 1.00 83.50 70 ALA A O 1
ATOM 599 N N . LEU A 1 71 ? -3.813 3.755 -3.941 1.00 84.06 71 LEU A N 1
ATOM 600 C CA . LEU A 1 71 ? -4.215 4.539 -2.777 1.00 84.06 71 LEU A CA 1
ATOM 601 C C . LEU A 1 71 ? -5.499 5.352 -3.012 1.00 84.06 71 LEU A C 1
ATOM 603 O O . LEU A 1 71 ? -6.261 5.558 -2.079 1.00 84.06 71 LEU A O 1
ATOM 607 N N . ARG A 1 72 ? -5.805 5.752 -4.256 1.00 83.19 72 ARG A N 1
ATOM 608 C CA . ARG A 1 72 ? -7.071 6.445 -4.578 1.00 83.19 72 ARG A CA 1
ATOM 609 C C . ARG A 1 72 ? -8.314 5.590 -4.346 1.00 83.19 72 ARG A C 1
ATOM 611 O O . ARG A 1 72 ? -9.399 6.142 -4.201 1.00 83.19 72 ARG A O 1
ATOM 618 N N . THR A 1 73 ? -8.173 4.266 -4.376 1.00 81.19 73 THR A N 1
ATOM 619 C CA . THR A 1 73 ? -9.278 3.328 -4.120 1.00 81.19 73 THR A CA 1
ATOM 620 C C . THR A 1 73 ? -9.411 2.946 -2.651 1.00 81.19 73 THR A C 1
ATOM 622 O O . THR A 1 73 ? -10.367 2.272 -2.280 1.00 81.19 73 THR A O 1
ATOM 625 N N . VAL A 1 74 ? -8.468 3.385 -1.818 1.00 84.06 74 VAL A N 1
ATOM 626 C CA . VAL A 1 74 ? -8.421 3.085 -0.393 1.00 84.06 74 VAL A CA 1
ATOM 627 C C . VAL A 1 74 ? -8.905 4.317 0.376 1.00 84.06 74 VAL A C 1
ATOM 629 O O . VAL A 1 74 ? -8.551 5.443 0.016 1.00 84.06 74 VAL A O 1
ATOM 632 N N . PRO A 1 75 ? -9.738 4.152 1.412 1.00 84.12 75 PRO A N 1
ATOM 633 C CA . PRO A 1 75 ? -10.155 5.276 2.231 1.00 84.12 75 PRO A CA 1
ATOM 634 C C . PRO A 1 75 ? -8.970 5.867 3.009 1.00 84.12 75 PRO A C 1
ATOM 636 O O . PRO A 1 75 ? -8.017 5.169 3.339 1.00 84.12 75 PRO A O 1
ATOM 639 N N . ALA A 1 76 ? -9.032 7.163 3.311 1.00 82.00 76 ALA A N 1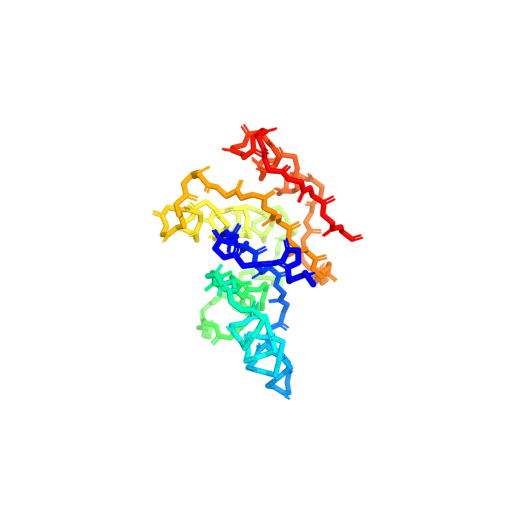
ATOM 640 C CA . ALA A 1 76 ? -7.974 7.847 4.058 1.00 82.00 76 ALA A CA 1
ATOM 641 C C . ALA A 1 76 ? -8.041 7.591 5.577 1.00 82.00 76 ALA A C 1
ATOM 643 O O . ALA A 1 76 ? -7.052 7.794 6.273 1.00 82.00 76 ALA A O 1
ATOM 644 N N . ASP A 1 77 ? -9.190 7.147 6.096 1.00 86.56 77 ASP A N 1
ATOM 645 C CA . ASP A 1 77 ? -9.429 6.899 7.521 1.00 86.56 77 ASP A CA 1
ATOM 646 C C . ASP A 1 77 ? -9.038 5.470 7.933 1.00 86.56 77 ASP A C 1
ATOM 648 O O . ASP A 1 77 ? -9.839 4.711 8.475 1.00 86.56 77 ASP A O 1
ATOM 652 N N . LEU A 1 78 ? -7.799 5.087 7.630 1.00 88.00 78 LEU A N 1
ATOM 653 C CA . LEU A 1 78 ? -7.245 3.792 8.021 1.00 88.00 78 LEU A CA 1
ATOM 654 C C . LEU A 1 78 ? -6.681 3.848 9.438 1.00 88.00 78 LEU A C 1
ATOM 656 O O . LEU A 1 78 ? -5.953 4.774 9.783 1.00 88.00 78 LEU A O 1
ATOM 660 N N . ASP A 1 79 ? -6.946 2.807 10.222 1.00 88.94 79 ASP A N 1
ATOM 661 C CA . ASP A 1 79 ? -6.357 2.653 11.554 1.00 88.94 79 ASP A CA 1
ATOM 662 C C . ASP A 1 79 ? -4.957 2.030 11.483 1.00 88.94 79 ASP A C 1
ATOM 664 O O . ASP A 1 79 ? -4.104 2.285 12.332 1.00 88.94 79 ASP A O 1
ATOM 668 N N . GLU A 1 80 ? -4.730 1.144 10.508 1.00 90.06 80 GLU A N 1
ATOM 669 C CA . GLU A 1 80 ? -3.527 0.314 10.448 1.00 90.06 80 GLU A CA 1
ATOM 670 C C . GLU A 1 80 ? -3.137 0.009 8.996 1.00 90.06 80 GLU A C 1
ATOM 672 O O . GLU A 1 80 ? -3.978 -0.334 8.161 1.00 90.06 80 GLU A O 1
ATOM 677 N N . VAL A 1 81 ? -1.845 0.117 8.689 1.00 89.56 81 VAL A N 1
ATOM 678 C CA . VAL A 1 81 ? -1.262 -0.224 7.388 1.00 89.56 81 VAL A CA 1
ATOM 679 C C . VAL A 1 81 ? -0.246 -1.335 7.600 1.00 89.56 81 VAL A C 1
ATOM 681 O O . VAL A 1 81 ? 0.813 -1.135 8.192 1.00 89.56 81 VAL A O 1
ATOM 684 N N . MET A 1 82 ? -0.567 -2.522 7.102 1.00 88.81 82 MET A N 1
ATOM 685 C CA . MET A 1 82 ? 0.303 -3.688 7.125 1.00 88.81 82 MET A CA 1
ATOM 686 C C . MET A 1 82 ? 0.995 -3.829 5.775 1.00 88.81 82 MET A C 1
ATOM 688 O O . MET A 1 82 ? 0.343 -3.990 4.746 1.00 88.81 82 MET A O 1
ATOM 692 N N . ILE A 1 83 ? 2.320 -3.796 5.773 1.00 88.19 83 ILE A N 1
ATOM 693 C CA . ILE A 1 83 ? 3.145 -3.870 4.576 1.00 88.19 83 ILE A CA 1
ATOM 694 C C . ILE A 1 83 ? 4.017 -5.113 4.661 1.00 88.19 83 ILE A C 1
ATOM 696 O O . ILE A 1 83 ? 4.854 -5.237 5.541 1.00 88.19 83 ILE A O 1
ATOM 700 N N . ILE A 1 84 ? 3.865 -6.015 3.699 1.00 85.12 84 ILE A N 1
ATOM 701 C CA . ILE A 1 84 ? 4.803 -7.110 3.467 1.00 85.12 84 ILE A CA 1
ATOM 702 C C . ILE A 1 84 ? 5.705 -6.669 2.317 1.00 85.12 84 ILE A C 1
ATOM 704 O O . ILE A 1 84 ? 5.290 -6.675 1.154 1.00 85.12 84 ILE A O 1
ATOM 708 N N . LYS A 1 85 ? 6.935 -6.246 2.644 1.00 76.81 85 LYS A N 1
ATOM 709 C CA . LYS A 1 85 ? 7.896 -5.705 1.668 1.00 76.81 85 LYS A CA 1
ATOM 710 C C . LYS A 1 85 ? 8.131 -6.672 0.501 1.00 76.81 85 LYS A C 1
ATOM 712 O O . LYS A 1 85 ? 8.810 -7.688 0.632 1.00 76.81 85 LYS A O 1
ATOM 717 N N . GLY A 1 86 ? 7.602 -6.310 -0.666 1.00 72.88 86 GLY A N 1
ATOM 718 C CA . GLY A 1 86 ? 7.919 -6.950 -1.940 1.00 72.88 86 GLY A CA 1
ATOM 719 C C . GLY A 1 86 ? 9.227 -6.422 -2.538 1.00 72.88 86 GLY A C 1
ATOM 720 O O . GLY A 1 86 ? 9.675 -5.322 -2.220 1.00 72.88 86 GLY A O 1
ATOM 721 N N . GLN A 1 87 ? 9.811 -7.175 -3.474 1.00 71.81 87 GLN A N 1
ATOM 722 C CA . GLN A 1 87 ? 11.096 -6.862 -4.127 1.00 71.81 87 GLN A CA 1
ATOM 723 C C . GLN A 1 87 ? 11.168 -5.456 -4.758 1.00 71.81 87 GLN A C 1
ATOM 725 O O . GLN A 1 87 ? 12.254 -4.901 -4.911 1.00 71.81 87 GLN A O 1
ATOM 730 N N . TRP A 1 88 ? 10.025 -4.892 -5.153 1.00 72.19 88 TRP A N 1
ATOM 731 C CA . TRP A 1 88 ? 9.949 -3.641 -5.910 1.00 72.19 88 TRP A CA 1
ATOM 732 C C . TRP A 1 88 ? 9.489 -2.438 -5.085 1.00 72.19 88 TRP A C 1
ATOM 734 O O . TRP A 1 88 ? 9.391 -1.348 -5.636 1.00 72.19 88 TRP A O 1
ATOM 744 N N . MET A 1 89 ? 9.200 -2.606 -3.793 1.00 80.62 89 MET A N 1
ATOM 745 C CA . MET A 1 89 ? 8.808 -1.488 -2.937 1.00 80.62 89 MET A CA 1
ATOM 746 C C . MET A 1 89 ? 10.046 -0.681 -2.526 1.00 80.62 89 MET A C 1
ATOM 748 O O . MET A 1 89 ? 10.913 -1.183 -1.813 1.00 80.62 89 MET A O 1
ATOM 752 N N . THR A 1 90 ? 10.129 0.565 -2.991 1.00 82.12 90 THR A N 1
ATOM 753 C CA . THR A 1 90 ? 11.213 1.498 -2.657 1.00 82.12 90 THR A CA 1
ATOM 754 C C . THR A 1 90 ? 10.886 2.299 -1.397 1.00 82.12 90 THR A C 1
ATOM 756 O O . THR A 1 90 ? 9.720 2.451 -1.028 1.00 82.12 90 THR A O 1
ATOM 759 N N . ASP A 1 91 ? 11.907 2.874 -0.759 1.00 85.19 91 ASP A N 1
ATOM 760 C CA . ASP A 1 91 ? 11.708 3.760 0.397 1.00 85.19 91 ASP A CA 1
ATOM 761 C C . ASP A 1 91 ? 10.901 5.018 0.031 1.00 85.19 91 ASP A C 1
ATOM 763 O O . ASP A 1 91 ? 10.148 5.538 0.847 1.00 85.19 91 ASP A O 1
ATOM 767 N N . GLU A 1 92 ? 10.978 5.471 -1.224 1.00 85.69 92 GLU A N 1
ATOM 768 C CA . GLU A 1 92 ? 10.158 6.573 -1.742 1.00 85.69 92 GLU A CA 1
ATOM 769 C C . GLU A 1 92 ? 8.656 6.256 -1.681 1.00 85.69 92 GLU A C 1
ATOM 771 O O . GLU A 1 92 ? 7.859 7.101 -1.276 1.00 85.69 92 GLU A O 1
ATOM 776 N N . VAL A 1 93 ? 8.267 5.022 -2.020 1.00 86.44 93 VAL A N 1
ATOM 777 C CA . VAL A 1 93 ? 6.876 4.5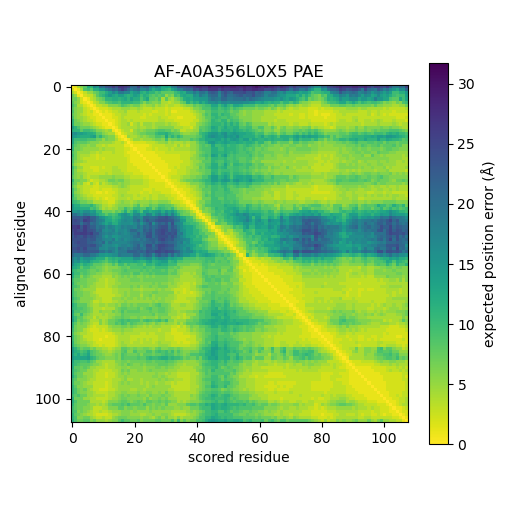66 -1.893 1.00 86.44 93 VAL A CA 1
ATOM 778 C C . VAL A 1 93 ? 6.453 4.527 -0.427 1.00 86.44 93 VAL A C 1
ATOM 780 O O . VAL A 1 93 ? 5.349 4.958 -0.107 1.00 86.44 93 VAL A O 1
ATOM 783 N N . LEU A 1 94 ? 7.316 4.042 0.469 1.00 87.19 94 LEU A N 1
ATOM 784 C CA . LEU A 1 94 ? 7.012 3.980 1.902 1.00 87.19 94 LEU A CA 1
ATOM 785 C C . LEU A 1 94 ? 6.790 5.370 2.492 1.00 87.19 94 LEU A C 1
ATOM 787 O O . LEU A 1 94 ? 5.775 5.595 3.147 1.00 87.19 94 LEU A O 1
ATOM 791 N N . HIS A 1 95 ? 7.691 6.310 2.206 1.00 89.62 95 HIS A N 1
ATOM 792 C CA . HIS A 1 95 ? 7.542 7.693 2.651 1.00 89.62 95 HIS A CA 1
ATOM 793 C C . HIS A 1 95 ? 6.284 8.342 2.068 1.00 89.62 95 HIS A C 1
ATOM 795 O O . HIS A 1 95 ? 5.593 9.073 2.773 1.00 89.62 95 HIS A O 1
ATOM 801 N N . PHE A 1 96 ? 5.946 8.054 0.807 1.00 89.44 96 PHE A N 1
ATOM 802 C CA . PHE A 1 96 ? 4.696 8.522 0.211 1.00 89.44 96 PHE A CA 1
ATOM 803 C C . PHE A 1 96 ? 3.467 7.977 0.948 1.00 89.44 96 PHE A C 1
ATOM 805 O O . PHE A 1 96 ? 2.573 8.752 1.276 1.00 89.44 96 PHE A O 1
ATOM 812 N N . LEU A 1 97 ? 3.428 6.678 1.255 1.00 87.81 97 LEU A N 1
ATOM 813 C CA . LEU A 1 97 ? 2.313 6.070 1.987 1.00 87.81 97 LEU A CA 1
ATOM 814 C C . LEU A 1 97 ? 2.171 6.669 3.391 1.00 87.81 97 LEU A C 1
ATOM 816 O O . LEU A 1 97 ? 1.070 7.054 3.773 1.00 87.81 97 LEU A O 1
ATOM 820 N N . GLN A 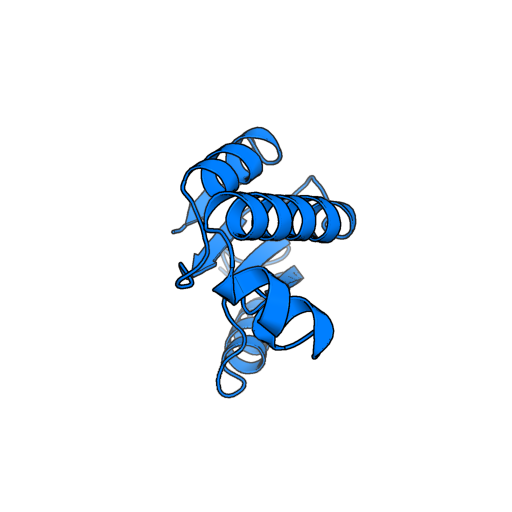1 98 ? 3.279 6.813 4.121 1.00 89.19 98 GLN A N 1
ATOM 821 C CA . GLN A 1 98 ? 3.298 7.433 5.452 1.00 89.19 98 GLN A CA 1
ATOM 822 C C . GLN A 1 98 ? 2.830 8.891 5.419 1.00 89.19 98 GLN A C 1
ATOM 824 O O . GLN A 1 98 ? 2.083 9.320 6.291 1.00 89.19 98 GLN A O 1
ATOM 829 N N . ALA A 1 99 ? 3.221 9.650 4.392 1.00 89.62 99 ALA A N 1
ATOM 830 C CA . ALA A 1 99 ? 2.791 11.035 4.231 1.00 89.62 99 ALA A CA 1
ATOM 831 C C . ALA A 1 99 ? 1.296 11.166 3.894 1.00 89.62 99 ALA A C 1
ATOM 833 O O . ALA A 1 99 ? 0.685 12.179 4.225 1.00 89.62 99 ALA A O 1
ATOM 834 N N . GLN A 1 100 ? 0.708 10.182 3.208 1.00 88.38 100 GLN A N 1
ATOM 835 C CA . GLN A 1 100 ? -0.714 10.196 2.849 1.00 88.38 100 GLN A CA 1
ATOM 836 C C . GLN A 1 100 ? -1.625 9.627 3.941 1.00 88.38 100 GLN A C 1
ATOM 838 O O . GLN A 1 100 ? -2.805 9.966 3.972 1.00 88.38 100 GLN A O 1
ATOM 843 N N . LEU A 1 101 ? -1.092 8.782 4.824 1.00 88.06 101 LEU A N 1
ATOM 844 C CA . LEU A 1 101 ? -1.829 8.128 5.905 1.00 88.06 101 LEU A CA 1
ATOM 845 C C . LEU A 1 101 ? -1.183 8.434 7.269 1.00 88.06 101 LEU A C 1
ATOM 847 O O . LEU A 1 101 ? -0.774 7.511 7.967 1.00 88.06 101 LEU A O 1
ATOM 851 N N . PRO A 1 102 ? -1.062 9.713 7.669 1.00 85.44 102 PRO A N 1
ATOM 852 C CA . PRO A 1 102 ? -0.304 10.094 8.864 1.00 85.44 102 PRO A CA 1
ATOM 853 C C . PRO A 1 102 ? -0.909 9.570 10.176 1.00 85.44 102 PRO A C 1
ATOM 855 O O . PRO A 1 102 ? -0.192 9.425 11.160 1.00 85.44 102 PRO A O 1
ATOM 858 N N . GLU A 1 103 ? -2.213 9.286 10.186 1.00 86.31 103 GLU A N 1
ATOM 859 C CA . GLU A 1 103 ? -2.951 8.801 11.360 1.00 86.31 103 GLU A CA 1
ATOM 860 C C . GLU A 1 103 ? -2.913 7.269 11.507 1.00 86.31 103 GLU A C 1
ATOM 862 O O . GLU A 1 103 ? -3.320 6.740 12.541 1.00 86.31 103 GLU A O 1
ATOM 867 N N . ALA A 1 104 ? -2.440 6.544 10.488 1.00 89.25 104 ALA A N 1
ATOM 868 C CA . ALA A 1 104 ? -2.451 5.086 10.493 1.00 89.25 104 ALA A CA 1
ATOM 869 C C . ALA A 1 104 ? -1.194 4.502 11.160 1.00 89.25 104 ALA A C 1
ATOM 871 O O . ALA A 1 104 ? -0.084 5.003 10.974 1.00 89.25 104 ALA A O 1
ATOM 872 N N . ASP A 1 105 ? -1.344 3.389 11.887 1.00 88.94 105 ASP A N 1
ATOM 873 C CA . ASP A 1 105 ? -0.206 2.648 12.451 1.00 88.94 105 ASP A CA 1
ATOM 874 C C . ASP A 1 105 ? 0.463 1.784 11.369 1.00 88.94 105 ASP A C 1
ATOM 876 O O . ASP A 1 105 ? -0.165 0.886 10.804 1.00 88.94 105 ASP A O 1
ATOM 880 N N . PHE A 1 106 ? 1.735 2.044 11.059 1.00 89.06 106 PHE A N 1
ATOM 881 C CA . PHE A 1 106 ? 2.476 1.310 10.028 1.00 89.06 106 PHE A CA 1
ATOM 882 C C . PHE A 1 106 ? 3.217 0.108 10.619 1.00 89.06 106 PHE A C 1
ATOM 884 O O . PHE A 1 106 ? 4.133 0.257 11.428 1.00 89.06 106 PHE A O 1
ATOM 891 N N . ARG A 1 107 ? 2.899 -1.092 10.123 1.00 86.38 107 ARG A N 1
ATOM 892 C CA . ARG A 1 107 ? 3.655 -2.328 10.369 1.00 86.38 107 ARG A CA 1
ATOM 893 C C . ARG A 1 107 ? 4.309 -2.786 9.072 1.00 86.38 107 ARG A C 1
ATOM 895 O O . ARG A 1 107 ? 3.598 -3.129 8.134 1.00 86.38 107 ARG A O 1
ATOM 902 N N . ILE A 1 108 ? 5.639 -2.782 9.024 1.00 82.38 108 ILE A N 1
ATOM 903 C CA . ILE A 1 108 ? 6.460 -3.122 7.846 1.00 82.38 108 ILE A CA 1
ATOM 904 C C . ILE A 1 108 ? 7.289 -4.373 8.135 1.00 82.38 108 ILE A C 1
ATOM 906 O O . ILE A 1 108 ? 7.763 -4.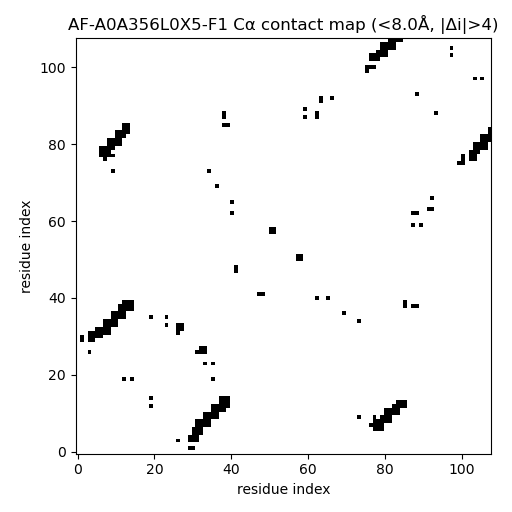484 9.288 1.00 82.38 108 ILE A O 1
#

Radius of gyration: 14.64 Å; Cα contacts (8 Å, |Δi|>4): 139; chains: 1; bounding box: 30×30×46 Å

Nearest PDB structures (foldseek):
  3hgu-assembly1_A  TM=4.501E-01  e=2.617E-02  Pantoea agglomerans
  3hgu-assembly1_B  TM=4.557E-01  e=8.639E-02  Pantoea agglomerans
  4mo5-assembly1_A  TM=4.908E-01  e=5.182E-01  Pseudomonas aeruginosa
  6uh2-assembly1_A  TM=3.581E-01  e=8.810E-01  Leptospira borgpetersenii serovar Hardjo-bovis str. JB197

Sequence (108 aa):
MNRLKNKKILLIMPFFYHYEDAIEAHLRRAGAEVYLVDTNIHAHGFGKKLILFYTKTLRDRLVFHYYQQALRTVPADLDEVMIIKGQWMTDEVLHFLQAQLPEADFRI

Mean predicted aligned error: 7.5 Å

Solvent-accessible surface area (backbone atoms only — not comparable to full-atom values): 6259 Å² total; per-residue (Å²): 131,66,92,40,54,77,35,33,33,38,40,34,32,50,76,53,95,62,50,59,59,56,52,46,54,51,44,42,71,47,39,24,48,76,45,82,41,72,60,47,71,80,79,71,49,83,73,54,60,60,50,57,73,74,37,72,69,59,35,54,51,52,50,46,51,48,52,58,56,55,50,72,78,48,78,76,84,36,55,31,35,42,39,50,88,39,98,76,70,48,70,68,49,51,55,50,51,47,70,69,34,73,82,31,48,78,45,111